Protein AF-A0A7W0LBI3-F1 (afdb_monomer_lite)

Radius of gyration: 17.21 Å; chains: 1; bounding box: 49×36×33 Å

Structure (mmCIF, N/CA/C/O backbone):
data_AF-A0A7W0LBI3-F1
#
_entry.id   AF-A0A7W0LBI3-F1
#
loop_
_atom_site.group_PDB
_atom_site.id
_atom_site.type_symbol
_atom_site.label_atom_id
_atom_site.label_alt_id
_atom_site.label_comp_id
_atom_site.label_asym_id
_atom_site.label_entity_id
_atom_site.label_seq_id
_atom_site.pdbx_PDB_ins_code
_atom_site.Cartn_x
_atom_site.Cartn_y
_atom_site.Cartn_z
_atom_site.occupancy
_atom_site.B_iso_or_equiv
_atom_site.auth_seq_id
_atom_site.auth_comp_id
_atom_site.auth_asym_id
_atom_site.auth_atom_id
_atom_site.pdbx_PDB_model_num
ATOM 1 N N . LEU A 1 1 ? -34.874 18.810 12.994 1.00 46.41 1 LEU A N 1
ATOM 2 C CA . LEU A 1 1 ? -33.704 17.944 12.741 1.00 46.41 1 LEU A CA 1
ATOM 3 C C . LEU A 1 1 ? -33.223 18.258 11.324 1.00 46.41 1 LEU A C 1
ATOM 5 O O . LEU A 1 1 ? -33.922 17.935 10.382 1.00 46.41 1 LEU A O 1
ATOM 9 N N . THR A 1 2 ? -32.361 19.263 11.186 1.00 52.50 2 THR A N 1
ATOM 10 C CA . THR A 1 2 ? -30.922 19.105 10.885 1.00 52.50 2 THR A CA 1
ATOM 11 C C . THR A 1 2 ? -30.676 18.809 9.405 1.00 52.50 2 THR A C 1
ATOM 13 O O . THR A 1 2 ? -30.511 17.659 9.020 1.00 52.50 2 THR A O 1
ATOM 16 N N . THR A 1 3 ? -30.595 19.862 8.590 1.00 56.28 3 THR A N 1
ATOM 17 C CA . THR A 1 3 ? -30.092 19.777 7.210 1.00 56.28 3 THR A CA 1
ATOM 18 C C . THR A 1 3 ? -28.777 20.542 7.130 1.00 56.28 3 THR A C 1
ATOM 20 O O . THR A 1 3 ? -28.703 21.630 6.572 1.00 56.28 3 THR A O 1
ATOM 23 N N . ILE A 1 4 ? -27.740 19.999 7.767 1.00 63.31 4 ILE A N 1
ATOM 24 C CA . ILE A 1 4 ? -26.370 20.502 7.633 1.00 63.31 4 ILE A CA 1
ATOM 25 C C . ILE A 1 4 ? -25.522 19.344 7.120 1.00 63.31 4 ILE A C 1
ATOM 27 O O . ILE A 1 4 ? -24.882 18.636 7.885 1.00 63.31 4 ILE A O 1
ATOM 31 N N . TYR A 1 5 ? -25.567 19.125 5.813 1.00 49.75 5 TYR A N 1
ATOM 32 C CA . TYR A 1 5 ? -24.488 18.438 5.111 1.00 49.75 5 TYR A CA 1
ATOM 33 C C . TYR A 1 5 ? -24.122 19.292 3.902 1.00 49.75 5 TYR A C 1
ATOM 35 O O . TYR A 1 5 ? -24.474 19.013 2.757 1.00 49.75 5 TYR A O 1
ATOM 43 N N . ALA A 1 6 ? -23.441 20.398 4.210 1.00 57.31 6 ALA A N 1
ATOM 44 C CA . ALA A 1 6 ? -22.573 21.058 3.257 1.00 57.31 6 ALA A CA 1
ATOM 45 C C . ALA A 1 6 ? -21.499 20.033 2.882 1.00 57.31 6 ALA A C 1
ATOM 47 O O . ALA A 1 6 ? -20.606 19.735 3.675 1.00 57.31 6 ALA A O 1
ATOM 48 N N . HIS A 1 7 ? -21.640 19.422 1.712 1.00 63.12 7 HIS A N 1
ATOM 49 C CA . HIS A 1 7 ? -20.564 18.675 1.087 1.00 63.12 7 HIS A CA 1
ATOM 50 C C . HIS A 1 7 ? -19.509 19.722 0.745 1.00 63.12 7 HIS A C 1
ATOM 52 O O . HIS A 1 7 ? -19.647 20.475 -0.214 1.00 63.12 7 HIS A O 1
ATOM 58 N N . LEU A 1 8 ? -18.530 19.853 1.640 1.00 56.00 8 LEU A N 1
ATOM 59 C CA . LEU A 1 8 ? -17.335 20.649 1.431 1.00 56.00 8 LEU A CA 1
ATOM 60 C C . LEU A 1 8 ? -16.681 20.108 0.153 1.00 56.00 8 LEU A C 1
ATOM 62 O O . LEU A 1 8 ? -16.052 19.050 0.176 1.00 56.00 8 LEU A O 1
ATOM 66 N N . ASP A 1 9 ? -16.902 20.793 -0.965 1.00 54.72 9 ASP A N 1
ATOM 67 C CA . ASP A 1 9 ? -16.246 20.511 -2.234 1.00 54.72 9 ASP A CA 1
ATOM 68 C C . ASP A 1 9 ? -14.751 20.779 -2.038 1.00 54.72 9 ASP A C 1
ATOM 70 O O . ASP A 1 9 ? -14.278 21.916 -2.040 1.00 54.72 9 ASP A O 1
ATOM 74 N N . SER A 1 10 ? -14.012 19.715 -1.734 1.00 61.66 10 SER A N 1
ATOM 75 C CA . SER A 1 10 ? -12.557 19.751 -1.699 1.00 61.66 10 SER A CA 1
ATOM 76 C C . SER A 1 10 ? -12.063 19.518 -3.119 1.00 61.66 10 SER A C 1
ATOM 78 O O . SER A 1 10 ? -11.625 18.421 -3.462 1.00 61.66 10 SER A O 1
ATOM 80 N N . SER A 1 11 ? -12.157 20.544 -3.963 1.00 68.06 11 SER A N 1
ATOM 81 C CA . SER A 1 11 ? -11.504 20.522 -5.270 1.00 68.06 11 SER A CA 1
ATOM 82 C C . SER A 1 11 ? -9.987 20.431 -5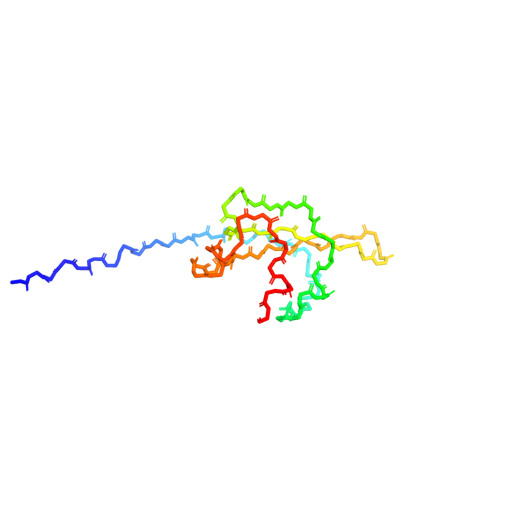.064 1.00 68.06 11 SER A C 1
ATOM 84 O O . SER A 1 11 ? -9.313 21.370 -4.643 1.00 68.06 11 SER A O 1
ATOM 86 N N . THR A 1 12 ? -9.436 19.242 -5.305 1.00 61.84 12 THR A N 1
ATOM 87 C CA . THR A 1 12 ? -7.989 19.022 -5.331 1.00 61.84 12 THR A CA 1
ATOM 88 C C . THR A 1 12 ? -7.522 19.236 -6.760 1.00 61.84 12 THR A C 1
ATOM 90 O O . THR A 1 12 ? -7.692 18.371 -7.618 1.00 61.84 12 THR A O 1
ATOM 93 N N . THR A 1 13 ? -6.919 20.389 -7.031 1.00 57.81 13 THR A N 1
ATOM 94 C CA . THR A 1 13 ? -6.191 20.608 -8.282 1.00 57.81 13 THR A CA 1
ATOM 95 C C . THR A 1 13 ? -4.878 19.832 -8.213 1.00 57.81 13 THR A C 1
ATOM 97 O O . THR A 1 13 ? -3.864 20.346 -7.743 1.00 57.81 13 THR A O 1
ATOM 100 N N . LEU A 1 14 ? -4.884 18.575 -8.661 1.00 59.88 14 LEU A N 1
ATOM 101 C CA . LEU A 1 14 ? -3.645 17.862 -8.953 1.00 59.88 14 LEU A CA 1
ATOM 102 C C . LEU A 1 14 ? -3.040 18.514 -10.198 1.00 59.88 14 LEU A C 1
ATOM 104 O O . LEU A 1 14 ? -3.535 18.334 -11.310 1.00 59.88 14 LEU A O 1
ATOM 108 N N . ALA A 1 15 ? -1.994 19.319 -10.009 1.00 53.22 15 ALA A N 1
ATOM 109 C CA . ALA A 1 15 ? -1.163 19.760 -11.118 1.00 53.22 15 ALA A CA 1
ATOM 110 C C . ALA A 1 15 ? -0.695 18.506 -11.868 1.00 53.22 15 ALA A C 1
ATOM 112 O O . ALA A 1 15 ? -0.075 17.626 -11.268 1.00 53.22 15 ALA A O 1
ATOM 113 N N . ALA A 1 16 ? -1.038 18.409 -13.154 1.00 53.38 16 ALA A N 1
ATOM 114 C CA . ALA A 1 16 ? -0.627 17.310 -14.010 1.00 53.38 16 ALA A CA 1
ATOM 115 C C . ALA A 1 16 ? 0.898 17.349 -14.158 1.00 53.38 16 ALA A C 1
ATOM 117 O O . ALA A 1 16 ? 1.443 17.990 -15.054 1.00 53.38 16 ALA A O 1
ATOM 118 N N . MET A 1 17 ? 1.598 16.681 -13.246 1.00 53.38 17 MET A N 1
ATOM 119 C CA . MET A 1 17 ? 2.947 16.234 -13.521 1.00 53.38 17 MET A CA 1
ATOM 120 C C . MET A 1 17 ? 2.792 15.103 -14.520 1.00 53.38 17 MET A C 1
ATOM 122 O O . MET A 1 17 ? 2.243 14.051 -14.195 1.00 53.38 17 MET A O 1
ATOM 126 N N . THR A 1 18 ? 3.212 15.353 -15.755 1.00 47.28 18 THR A N 1
ATOM 127 C CA . THR A 1 18 ? 3.354 14.338 -16.791 1.00 47.28 18 THR A CA 1
ATOM 128 C C . THR A 1 18 ? 4.423 13.357 -16.317 1.00 47.28 18 THR A C 1
ATOM 130 O O . THR A 1 18 ? 5.595 13.452 -16.673 1.00 47.28 18 THR A O 1
ATOM 133 N N . ALA A 1 19 ? 4.028 12.432 -15.442 1.00 54.66 19 ALA A N 1
ATOM 134 C CA . ALA A 1 19 ? 4.775 11.213 -15.236 1.00 54.66 19 ALA A CA 1
ATOM 135 C C . ALA A 1 19 ? 4.851 10.534 -16.611 1.00 54.66 19 ALA A C 1
ATOM 137 O O . ALA A 1 19 ? 3.836 10.503 -17.321 1.00 54.66 19 ALA A O 1
ATOM 138 N N . PRO A 1 20 ? 6.030 10.050 -17.039 1.00 47.97 20 PRO A N 1
ATOM 139 C CA . PRO A 1 20 ? 6.103 9.251 -18.249 1.00 47.97 20 PRO A CA 1
ATOM 140 C C . PRO A 1 20 ? 5.064 8.144 -18.108 1.00 47.97 20 PRO A C 1
ATOM 142 O O . PRO A 1 20 ? 4.968 7.523 -17.049 1.00 47.97 20 PRO A O 1
ATOM 145 N N . ALA A 1 21 ? 4.247 7.970 -19.145 1.00 47.03 21 ALA A N 1
ATOM 146 C CA . ALA A 1 21 ? 3.253 6.917 -19.222 1.00 47.03 21 ALA A CA 1
ATOM 147 C C . ALA A 1 21 ? 3.982 5.567 -19.247 1.00 47.03 21 ALA A C 1
ATOM 149 O O . ALA A 1 21 ? 4.130 4.943 -20.293 1.00 47.03 21 ALA A O 1
ATOM 150 N N . ALA A 1 22 ? 4.476 5.123 -18.090 1.00 52.38 22 ALA A N 1
ATOM 151 C CA . ALA A 1 22 ? 4.579 3.713 -17.806 1.00 52.38 22 ALA A CA 1
ATOM 152 C C . ALA A 1 22 ? 3.152 3.223 -17.995 1.00 52.38 22 ALA A C 1
ATOM 154 O O . ALA A 1 22 ? 2.260 3.643 -17.257 1.00 52.38 22 ALA A O 1
ATOM 155 N N . SER A 1 23 ? 2.933 2.496 -19.092 1.00 48.31 23 SER A N 1
ATOM 156 C CA . SER A 1 23 ? 1.673 1.870 -19.469 1.00 48.31 23 SER A CA 1
ATOM 157 C C . SER A 1 23 ? 0.957 1.491 -18.187 1.00 48.31 23 SER A C 1
ATOM 159 O O . SER A 1 23 ? 1.499 0.668 -17.445 1.00 48.31 23 SER A O 1
ATOM 161 N N . ALA A 1 24 ? -0.151 2.175 -17.879 1.00 51.97 24 ALA A N 1
ATOM 162 C CA . ALA A 1 24 ? -0.934 1.929 -16.680 1.00 51.97 24 ALA A CA 1
ATOM 163 C C . ALA A 1 24 ? -1.455 0.499 -16.800 1.00 51.97 24 ALA A C 1
ATOM 165 O O . ALA A 1 24 ? -2.512 0.238 -17.361 1.00 51.97 24 ALA A O 1
ATOM 166 N N . SER A 1 25 ? -0.607 -0.443 -16.409 1.00 57.66 25 SER A N 1
ATOM 167 C CA . SER A 1 25 ? -0.941 -1.840 -16.301 1.00 57.66 25 SER A CA 1
ATOM 168 C C . SER A 1 25 ? -1.930 -1.836 -15.165 1.00 57.66 25 SER A C 1
ATOM 170 O O . SER A 1 25 ? -1.558 -1.447 -14.057 1.00 57.66 25 SER A O 1
ATOM 172 N N . ASP A 1 26 ? -3.185 -2.123 -15.491 1.00 62.25 26 ASP A N 1
ATOM 173 C CA . ASP A 1 26 ? -4.278 -2.203 -14.536 1.00 62.25 26 ASP A CA 1
ATOM 174 C C . ASP A 1 26 ? -3.760 -2.922 -13.284 1.00 62.25 26 ASP A C 1
ATOM 176 O O . ASP A 1 26 ? -3.304 -4.071 -13.355 1.00 62.25 26 ASP A O 1
ATOM 180 N N . VAL A 1 27 ? -3.672 -2.191 -12.170 1.00 70.00 27 VAL A N 1
ATOM 181 C CA . VAL A 1 27 ? -3.156 -2.740 -10.917 1.00 70.00 27 VAL A CA 1
ATOM 182 C C . VAL A 1 27 ? -4.254 -3.654 -10.401 1.00 70.00 27 VAL A C 1
ATOM 184 O O . VAL A 1 27 ? -5.209 -3.199 -9.785 1.00 70.00 27 VAL A O 1
ATOM 187 N N . SER A 1 28 ? -4.145 -4.937 -10.737 1.00 80.50 28 SER A N 1
ATOM 188 C CA . SER A 1 28 ? -5.123 -5.960 -10.374 1.00 80.50 28 SER A CA 1
ATOM 189 C C . SER A 1 28 ? -5.326 -6.021 -8.862 1.00 80.50 28 SER A C 1
ATOM 191 O O . SER A 1 28 ? -4.374 -5.842 -8.105 1.00 80.50 28 SER A O 1
ATOM 193 N N . ASP A 1 29 ? -6.514 -6.444 -8.428 1.00 80.06 29 ASP A N 1
ATOM 194 C CA . ASP A 1 29 ? -6.805 -6.794 -7.027 1.00 80.06 29 ASP A CA 1
ATOM 195 C C . ASP A 1 29 ? -6.061 -8.052 -6.533 1.00 80.06 29 ASP A C 1
ATOM 197 O O . ASP A 1 29 ? -6.290 -8.503 -5.416 1.00 80.06 29 ASP A O 1
ATOM 201 N N . ASP A 1 30 ? -5.175 -8.641 -7.347 1.00 82.81 30 ASP A N 1
ATOM 202 C CA . ASP A 1 30 ? -4.327 -9.756 -6.935 1.00 82.81 30 ASP A CA 1
ATOM 203 C C . ASP A 1 30 ? -3.085 -9.212 -6.215 1.00 82.81 30 ASP A C 1
ATOM 205 O O . ASP A 1 30 ? -2.185 -8.671 -6.875 1.00 82.81 30 ASP A O 1
ATOM 209 N N . PRO A 1 31 ? -2.954 -9.393 -4.890 1.00 82.88 31 PRO A N 1
ATOM 210 C CA . PRO A 1 31 ? -1.850 -8.800 -4.150 1.00 82.88 31 PRO A CA 1
ATOM 211 C C . PRO A 1 31 ? -0.488 -9.412 -4.507 1.00 82.88 31 PRO A C 1
ATOM 213 O O . PRO A 1 31 ? 0.556 -8.823 -4.216 1.00 82.88 31 PRO A O 1
ATOM 216 N N . ASN A 1 32 ? -0.474 -10.590 -5.153 1.00 83.75 32 ASN A N 1
ATOM 217 C CA . ASN A 1 32 ? 0.742 -11.204 -5.694 1.00 83.75 32 ASN A CA 1
ATOM 218 C C . ASN A 1 32 ? 1.387 -10.374 -6.804 1.00 83.75 32 ASN A C 1
ATOM 220 O O . ASN A 1 32 ? 2.606 -10.442 -6.981 1.00 83.75 32 ASN A O 1
ATOM 224 N N . SER A 1 33 ? 0.610 -9.531 -7.477 1.00 86.44 33 SER A N 1
ATOM 225 C CA . SER A 1 33 ? 1.088 -8.682 -8.563 1.00 86.44 33 SER A CA 1
ATOM 226 C C . SER A 1 33 ? 1.807 -7.403 -8.102 1.00 86.44 33 SER A C 1
ATOM 228 O O . SER A 1 33 ? 2.547 -6.805 -8.889 1.00 86.44 33 SER A O 1
ATOM 230 N N . TRP A 1 34 ? 1.638 -6.987 -6.841 1.00 89.56 34 TRP A N 1
ATOM 231 C CA . TRP A 1 34 ? 2.075 -5.669 -6.353 1.00 89.56 34 TRP A CA 1
ATOM 232 C C . TRP A 1 34 ? 3.563 -5.576 -5.997 1.00 89.56 34 TRP A C 1
ATOM 234 O O . TRP A 1 34 ? 4.102 -4.476 -5.915 1.00 89.56 34 TRP A O 1
ATOM 244 N N . GLY A 1 35 ? 4.243 -6.712 -5.830 1.00 90.88 35 GLY A N 1
ATOM 245 C CA . GLY A 1 35 ? 5.665 -6.765 -5.484 1.00 90.88 35 GLY A CA 1
ATOM 246 C C . GLY A 1 35 ? 5.924 -7.086 -4.013 1.00 90.88 35 GLY A C 1
ATOM 247 O O . GLY A 1 35 ? 5.191 -7.859 -3.396 1.00 90.88 35 GLY A O 1
ATOM 248 N N . GLN A 1 36 ? 7.020 -6.548 -3.477 1.00 91.12 36 GLN A N 1
ATOM 249 C CA . GLN A 1 36 ? 7.481 -6.787 -2.107 1.00 91.12 36 GLN A CA 1
ATOM 250 C C . GLN A 1 36 ? 6.983 -5.685 -1.172 1.00 91.12 36 GLN A C 1
ATOM 252 O O . GLN A 1 36 ? 7.076 -4.507 -1.511 1.00 91.12 36 GLN A O 1
ATOM 257 N N . LEU A 1 37 ? 6.485 -6.051 0.011 1.00 91.06 37 LEU A N 1
ATOM 258 C CA . LEU A 1 37 ? 6.076 -5.081 1.028 1.00 91.06 37 LEU A CA 1
ATOM 259 C C . LEU A 1 37 ? 7.309 -4.335 1.557 1.00 91.06 37 LEU A C 1
ATOM 261 O O . LEU A 1 37 ? 8.228 -4.946 2.097 1.00 91.06 37 LEU A O 1
ATOM 265 N N . THR A 1 38 ? 7.320 -3.011 1.419 1.00 92.44 38 THR A N 1
ATOM 266 C CA . THR A 1 38 ? 8.433 -2.152 1.868 1.00 92.44 38 THR A CA 1
ATOM 267 C C . THR A 1 38 ? 8.075 -1.312 3.083 1.00 92.44 38 THR A C 1
ATOM 269 O O . THR A 1 38 ? 8.942 -0.982 3.890 1.00 92.44 38 THR A O 1
ATOM 272 N N . SER A 1 39 ? 6.799 -0.960 3.237 1.00 89.69 39 SER A N 1
ATOM 273 C CA . SER A 1 39 ? 6.323 -0.181 4.372 1.00 89.69 39 SER A CA 1
ATOM 274 C C . SER A 1 39 ? 4.879 -0.524 4.699 1.00 89.69 39 SER A C 1
ATOM 276 O O . SER A 1 39 ? 4.067 -0.759 3.806 1.00 89.69 39 SER A O 1
ATOM 278 N N . GLN A 1 40 ? 4.551 -0.508 5.985 1.00 88.06 40 GLN A N 1
ATOM 279 C CA . GLN A 1 40 ? 3.190 -0.642 6.480 1.00 88.06 40 GLN A CA 1
ATOM 280 C C . GLN A 1 40 ? 2.982 0.345 7.627 1.00 88.06 40 GLN A C 1
ATOM 282 O O . GLN A 1 40 ? 3.882 0.575 8.440 1.00 88.06 40 GLN A O 1
ATOM 287 N N . SER A 1 41 ? 1.796 0.949 7.6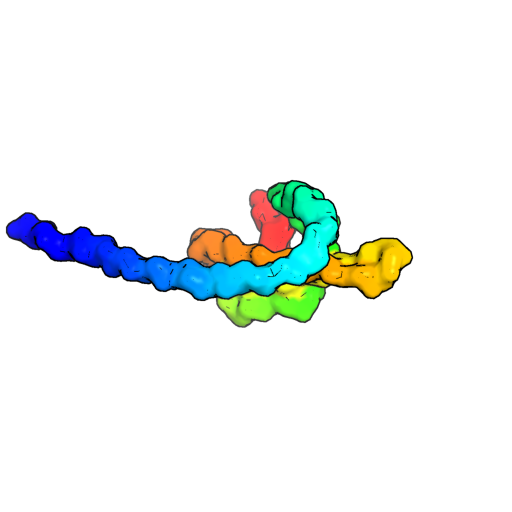95 1.00 87.31 41 SER A N 1
ATOM 288 C CA . SER A 1 41 ? 1.442 1.801 8.823 1.00 87.31 41 SER A CA 1
ATOM 289 C C . SER A 1 41 ? 1.254 0.968 10.094 1.00 87.31 41 SER A C 1
ATOM 291 O O . SER A 1 41 ? 0.725 -0.137 10.061 1.00 87.31 41 SER A O 1
ATOM 293 N N . ALA A 1 42 ? 1.601 1.529 11.255 1.00 82.00 42 ALA A N 1
ATOM 294 C CA . ALA A 1 42 ? 1.481 0.835 12.547 1.00 82.00 42 ALA A CA 1
ATOM 295 C C . ALA A 1 42 ? 0.044 0.406 12.917 1.00 82.00 42 ALA A C 1
ATOM 297 O O . ALA A 1 42 ? -0.166 -0.327 13.880 1.00 82.00 42 ALA A O 1
ATOM 298 N N . ASN A 1 43 ? -0.954 0.921 12.200 1.00 80.44 43 ASN A N 1
ATOM 299 C CA . ASN A 1 43 ? -2.364 0.592 12.370 1.00 80.44 43 ASN A CA 1
ATOM 300 C C . ASN A 1 43 ? -2.919 -0.287 11.236 1.00 80.44 43 ASN A C 1
ATOM 302 O O . ASN A 1 43 ? -4.136 -0.402 11.146 1.00 80.44 43 ASN A O 1
ATOM 306 N N . GLY A 1 44 ? -2.071 -0.812 10.345 1.00 83.88 44 GLY A N 1
ATOM 307 C CA . GLY A 1 44 ? -2.470 -1.664 9.218 1.00 83.88 44 GLY A CA 1
ATOM 308 C C . GLY A 1 44 ? -3.279 -0.963 8.121 1.00 83.88 44 GLY A C 1
ATOM 309 O O . GLY A 1 44 ? -3.635 -1.585 7.135 1.00 83.88 44 GLY A O 1
ATOM 310 N N . ARG A 1 45 ? -3.580 0.338 8.238 1.00 87.69 45 ARG A N 1
ATOM 311 C CA . ARG A 1 45 ? -4.460 1.053 7.293 1.00 87.69 45 ARG A CA 1
ATOM 312 C C . ARG A 1 45 ? -3.844 1.331 5.932 1.00 87.69 45 ARG A C 1
ATOM 314 O O . ARG A 1 45 ? -4.579 1.604 4.987 1.00 87.69 45 ARG A O 1
ATOM 321 N N . SER A 1 46 ? -2.523 1.308 5.823 1.00 89.88 46 SER A N 1
ATOM 322 C CA . SER A 1 46 ? -1.857 1.456 4.539 1.00 89.88 46 SER A CA 1
ATOM 323 C C . SER A 1 46 ? -0.641 0.556 4.417 1.00 89.88 46 SER A C 1
ATOM 325 O O . SER A 1 46 ? 0.023 0.210 5.396 1.00 89.88 46 SER A O 1
ATOM 327 N N . SER A 1 47 ? -0.362 0.148 3.187 1.00 90.94 47 SER A N 1
ATOM 328 C CA . SER A 1 47 ? 0.781 -0.685 2.829 1.00 90.94 47 SER A CA 1
ATOM 329 C C . SER A 1 47 ? 1.374 -0.186 1.517 1.00 90.94 47 SER A C 1
ATOM 331 O O . SER A 1 47 ? 0.641 0.233 0.623 1.00 90.94 47 SER A O 1
ATOM 333 N N . VAL A 1 48 ? 2.700 -0.196 1.417 1.00 92.12 48 VAL A N 1
ATOM 334 C CA . VAL A 1 48 ? 3.435 0.214 0.219 1.00 92.12 48 VAL A CA 1
ATOM 335 C C . VAL A 1 48 ? 4.258 -0.962 -0.271 1.00 92.12 48 VAL A C 1
ATOM 337 O O . VAL A 1 48 ? 5.085 -1.505 0.467 1.00 92.12 48 VAL A O 1
ATOM 340 N N . TYR A 1 49 ? 4.046 -1.323 -1.529 1.00 92.25 49 TYR A N 1
ATOM 341 C CA . TYR A 1 49 ? 4.773 -2.383 -2.207 1.00 92.25 49 TYR A CA 1
ATOM 342 C C . TYR A 1 49 ? 5.696 -1.794 -3.263 1.00 92.25 49 TYR A C 1
ATOM 344 O O . TYR A 1 49 ? 5.362 -0.796 -3.899 1.00 92.25 49 TYR A O 1
ATOM 352 N N . GLU A 1 50 ? 6.853 -2.417 -3.442 1.00 93.50 50 GLU A N 1
ATOM 353 C CA . GLU A 1 50 ? 7.810 -2.068 -4.482 1.00 93.50 50 GLU A CA 1
ATOM 354 C C . GLU A 1 50 ? 8.042 -3.268 -5.396 1.00 93.50 50 GLU A C 1
ATOM 356 O O . GLU A 1 50 ? 8.264 -4.400 -4.946 1.00 93.50 50 GLU A O 1
ATOM 361 N N . ARG A 1 51 ? 8.013 -3.008 -6.702 1.00 91.25 51 ARG A N 1
ATOM 362 C CA . ARG A 1 51 ? 8.363 -3.975 -7.736 1.00 91.25 51 ARG A CA 1
ATOM 363 C C . ARG A 1 51 ? 9.401 -3.371 -8.666 1.00 91.25 51 ARG A C 1
ATOM 365 O O . ARG A 1 51 ? 9.198 -2.288 -9.208 1.00 91.25 51 ARG A O 1
ATOM 372 N N . PHE A 1 52 ? 10.498 -4.094 -8.861 1.00 92.25 52 PHE A N 1
ATOM 373 C CA . PHE A 1 52 ? 11.514 -3.744 -9.845 1.00 92.25 52 PHE A CA 1
ATOM 374 C C . PHE A 1 52 ? 11.122 -4.297 -11.208 1.00 92.25 52 PHE A C 1
ATOM 376 O O . PHE A 1 52 ? 10.833 -5.488 -11.347 1.00 92.25 52 PHE A O 1
ATOM 383 N N . GLU A 1 53 ? 11.133 -3.429 -12.206 1.00 88.50 53 GLU A N 1
ATOM 384 C CA . GLU A 1 53 ? 10.885 -3.792 -13.591 1.00 88.50 53 GLU A CA 1
ATOM 385 C C . GLU A 1 53 ? 12.202 -4.163 -14.287 1.00 88.50 53 GLU A C 1
ATOM 387 O O . GLU A 1 53 ? 13.302 -3.807 -13.854 1.00 88.50 53 GLU A O 1
ATOM 392 N N . ARG A 1 54 ? 12.110 -4.905 -15.396 1.00 87.00 54 ARG A N 1
ATOM 393 C CA . ARG A 1 54 ? 13.301 -5.379 -16.129 1.00 87.00 54 ARG A CA 1
ATOM 394 C C . ARG A 1 54 ? 14.137 -4.258 -16.745 1.00 87.00 54 ARG A C 1
ATOM 396 O O . ARG A 1 54 ? 15.312 -4.472 -17.019 1.00 87.00 54 ARG A O 1
ATOM 403 N N . ASP A 1 55 ? 13.539 -3.098 -16.982 1.00 88.75 55 ASP A N 1
ATOM 404 C CA . ASP A 1 55 ? 14.207 -1.908 -17.514 1.00 88.75 55 ASP A CA 1
ATOM 405 C C . ASP A 1 55 ? 14.935 -1.091 -16.429 1.00 88.75 55 ASP A C 1
ATOM 407 O O . ASP A 1 55 ? 15.536 -0.061 -16.730 1.00 88.75 55 ASP A O 1
ATOM 411 N N . GLY A 1 56 ? 14.905 -1.552 -15.172 1.00 89.12 56 GLY A N 1
ATOM 412 C CA . GLY A 1 56 ? 15.496 -0.866 -14.026 1.00 89.12 56 GLY A CA 1
ATOM 413 C C . GLY A 1 56 ? 14.595 0.207 -13.412 1.00 89.12 56 GLY A C 1
ATOM 414 O O . GLY A 1 56 ? 14.994 0.833 -12.429 1.00 89.12 56 GLY A O 1
ATOM 415 N N . SER A 1 57 ? 13.391 0.422 -13.950 1.00 89.06 57 SER A N 1
ATOM 416 C CA .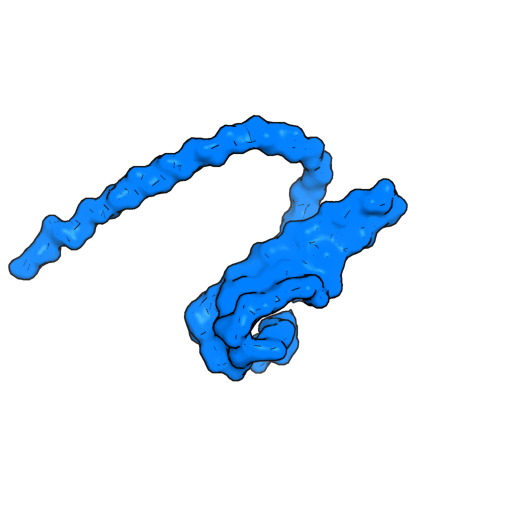 SER A 1 57 ? 12.377 1.249 -13.302 1.00 89.06 57 SER A CA 1
ATOM 417 C C . SER A 1 57 ? 11.749 0.521 -12.107 1.00 89.06 57 SER A C 1
ATOM 419 O O . SER A 1 57 ? 11.964 -0.677 -11.883 1.00 89.06 57 SER A O 1
ATOM 421 N N . LYS A 1 58 ? 10.996 1.265 -11.294 1.00 90.12 58 LYS A N 1
ATOM 422 C CA . LYS A 1 58 ? 10.287 0.710 -10.144 1.00 90.12 58 LYS A CA 1
ATOM 423 C C . LYS A 1 58 ? 8.841 1.171 -10.093 1.00 90.12 58 LYS A C 1
ATOM 425 O O . LYS A 1 58 ? 8.555 2.356 -10.259 1.00 90.12 58 LYS A O 1
ATOM 430 N N . THR A 1 59 ? 7.962 0.227 -9.795 1.00 90.06 59 THR A N 1
ATOM 431 C CA . THR A 1 59 ? 6.541 0.459 -9.552 1.00 90.06 59 THR A CA 1
ATOM 432 C C . THR A 1 59 ? 6.310 0.469 -8.045 1.00 90.06 59 THR A C 1
ATOM 434 O O . THR A 1 59 ? 6.677 -0.486 -7.358 1.00 90.06 59 THR A O 1
ATOM 437 N N . LEU A 1 60 ? 5.724 1.553 -7.533 1.00 92.19 60 LEU A N 1
ATOM 438 C CA . LEU A 1 60 ? 5.306 1.669 -6.136 1.00 92.19 60 LEU A CA 1
ATOM 439 C C . LEU A 1 60 ? 3.784 1.577 -6.055 1.00 92.19 60 LEU A C 1
ATOM 441 O O . LEU A 1 60 ? 3.084 2.440 -6.584 1.00 92.19 60 LEU A O 1
ATOM 445 N N . THR A 1 61 ? 3.278 0.557 -5.367 1.00 91.88 61 THR A N 1
ATOM 446 C CA . THR A 1 61 ? 1.840 0.344 -5.179 1.00 91.88 61 THR A CA 1
ATOM 447 C C . THR A 1 61 ? 1.446 0.719 -3.761 1.00 91.88 61 THR A C 1
ATOM 449 O O . THR A 1 61 ? 1.906 0.112 -2.795 1.00 91.88 61 THR A O 1
ATOM 452 N N . HIS A 1 62 ? 0.581 1.723 -3.637 1.00 92.19 62 HIS A N 1
ATOM 453 C CA . HIS A 1 62 ? 0.041 2.186 -2.363 1.00 92.19 62 HIS A CA 1
ATOM 454 C C . HIS A 1 62 ? -1.354 1.599 -2.167 1.00 92.19 62 HIS A C 1
ATOM 456 O O . HIS A 1 62 ? -2.271 1.917 -2.919 1.00 92.19 62 HIS A O 1
ATOM 462 N N . VAL A 1 63 ? -1.513 0.765 -1.144 1.00 90.12 63 VAL A N 1
ATOM 463 C CA . VAL A 1 63 ? -2.783 0.119 -0.809 1.00 90.12 63 VAL A CA 1
ATOM 464 C C . VAL A 1 63 ? -3.324 0.729 0.472 1.00 90.12 63 VAL A C 1
ATOM 466 O O . VAL A 1 63 ? -2.602 0.833 1.467 1.00 90.12 63 VAL A O 1
ATOM 469 N N . PHE A 1 64 ? -4.591 1.133 0.443 1.00 89.50 64 PHE A N 1
ATOM 470 C CA . PHE A 1 64 ? -5.321 1.628 1.603 1.00 89.50 64 PHE A CA 1
ATOM 471 C C . PHE A 1 64 ? -6.407 0.625 1.962 1.00 89.50 64 PHE A C 1
ATOM 473 O O . PHE A 1 64 ? -7.272 0.318 1.145 1.00 89.50 64 PHE A O 1
ATOM 480 N N . TRP A 1 65 ? -6.346 0.119 3.185 1.00 86.44 65 TRP A N 1
ATOM 481 C CA . TRP A 1 65 ? -7.260 -0.904 3.664 1.00 86.44 65 TRP A CA 1
ATOM 482 C C . TRP A 1 65 ? -8.496 -0.267 4.289 1.00 86.44 65 TRP A C 1
ATOM 484 O O . TRP A 1 65 ? -8.431 0.808 4.900 1.00 86.44 65 TRP A O 1
ATOM 494 N N . THR A 1 66 ? -9.635 -0.944 4.157 1.00 87.81 66 THR A N 1
ATOM 495 C CA . THR A 1 66 ? -10.850 -0.563 4.876 1.00 87.81 66 THR A CA 1
ATOM 496 C C . THR A 1 66 ? -10.624 -0.674 6.385 1.00 87.81 66 THR A C 1
ATOM 498 O O . THR A 1 66 ? -9.731 -1.382 6.858 1.00 87.81 66 THR A O 1
ATOM 501 N N . ILE A 1 67 ? -11.434 0.049 7.164 1.00 86.25 67 ILE A N 1
ATOM 502 C CA . ILE A 1 67 ? -11.321 0.054 8.632 1.00 86.25 67 ILE A CA 1
ATOM 503 C C . ILE A 1 67 ? -11.445 -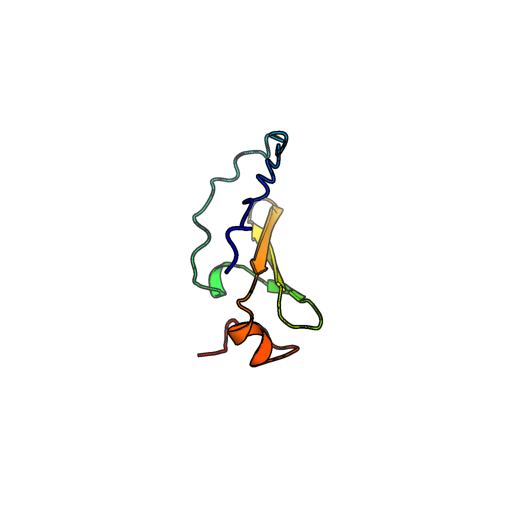1.375 9.180 1.00 86.25 67 ILE A C 1
ATOM 505 O O . ILE A 1 67 ? -10.620 -1.790 9.985 1.00 86.25 67 ILE A O 1
ATOM 509 N N . GLU A 1 68 ? -12.420 -2.134 8.682 1.00 85.69 68 GLU A N 1
ATOM 510 C CA . GLU A 1 68 ? -12.660 -3.533 9.053 1.00 85.69 68 GLU A CA 1
ATOM 511 C C . GLU A 1 68 ? -11.474 -4.464 8.732 1.00 85.69 68 GLU A C 1
ATOM 513 O O . GLU A 1 68 ? -11.148 -5.332 9.539 1.00 85.69 68 GLU A O 1
ATOM 518 N N . ALA A 1 69 ? -10.792 -4.271 7.596 1.00 80.06 69 ALA A N 1
ATOM 519 C CA . ALA A 1 69 ? -9.630 -5.072 7.214 1.00 80.06 69 ALA A CA 1
ATOM 520 C C . ALA A 1 69 ? -8.416 -4.744 8.093 1.00 80.06 69 ALA A C 1
ATOM 522 O O . ALA A 1 69 ? -7.764 -5.644 8.615 1.00 80.06 69 ALA A O 1
ATOM 523 N N . ALA A 1 70 ? -8.163 -3.457 8.345 1.00 80.19 70 ALA A N 1
ATOM 524 C CA . ALA A 1 70 ? -7.061 -3.010 9.195 1.00 80.19 70 ALA A CA 1
ATOM 525 C C . ALA A 1 70 ? -7.209 -3.453 10.668 1.00 80.19 70 ALA A C 1
ATOM 527 O O . ALA A 1 70 ? -6.216 -3.627 11.376 1.00 80.19 70 ALA A O 1
ATOM 528 N N . GLU A 1 71 ? -8.440 -3.642 11.156 1.00 80.94 71 GLU A N 1
ATOM 529 C CA . GLU A 1 71 ? -8.701 -4.093 12.529 1.00 80.94 71 GLU A CA 1
ATOM 530 C C . GLU A 1 71 ? -8.382 -5.574 12.763 1.00 80.94 71 GLU A C 1
ATOM 532 O O . GLU A 1 71 ? -8.014 -5.940 13.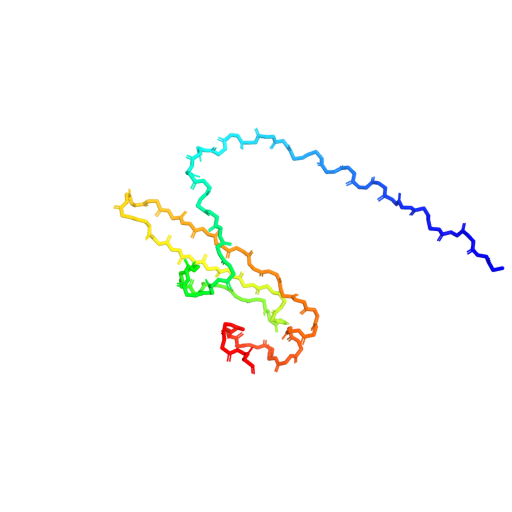883 1.00 80.94 71 GLU A O 1
ATOM 537 N N . LYS A 1 72 ? -8.464 -6.419 11.727 1.00 74.00 72 LYS A N 1
ATOM 538 C CA . LYS A 1 72 ? -8.210 -7.863 11.848 1.00 74.00 72 LYS A CA 1
ATOM 539 C C . LYS A 1 72 ? -6.754 -8.201 12.165 1.00 74.00 72 LYS A C 1
ATOM 541 O O . LYS A 1 72 ? -6.516 -9.191 12.851 1.00 74.00 72 LYS A O 1
ATOM 546 N N . CYS A 1 73 ? -5.791 -7.377 11.747 1.00 64.56 73 CYS A N 1
ATOM 547 C CA . CYS A 1 73 ? 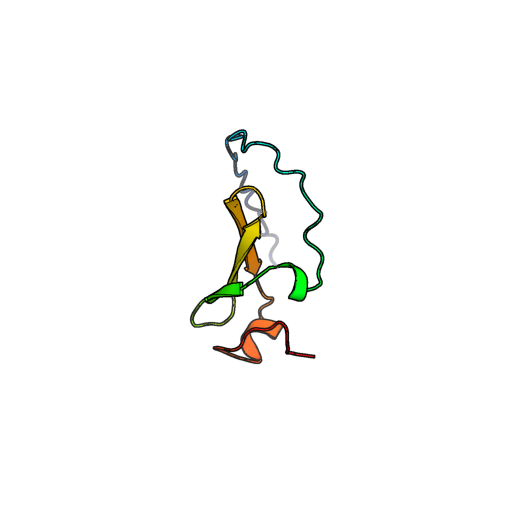-4.370 -7.572 12.042 1.00 64.56 73 CYS A CA 1
ATOM 548 C C . CYS A 1 73 ? -3.604 -6.238 12.047 1.00 64.56 73 CYS A C 1
ATOM 550 O O . CYS A 1 73 ? -3.395 -5.627 11.008 1.00 64.56 73 CYS A O 1
ATOM 552 N N . ARG A 1 74 ? -3.093 -5.809 13.211 1.00 59.53 74 ARG A N 1
ATOM 553 C CA . ARG A 1 74 ? -2.345 -4.539 13.358 1.00 59.53 74 ARG A CA 1
ATOM 554 C C . ARG A 1 74 ? -0.952 -4.506 12.702 1.00 59.53 74 ARG A C 1
ATOM 556 O O . ARG A 1 74 ? -0.321 -3.454 12.729 1.00 59.53 74 ARG A O 1
ATOM 563 N N . GLY A 1 75 ? -0.449 -5.622 12.172 1.00 59.94 75 GLY A N 1
ATOM 564 C CA . GLY A 1 75 ? 0.927 -5.709 11.659 1.00 59.94 75 GLY A CA 1
ATOM 565 C C . GLY A 1 75 ? 1.189 -6.842 10.669 1.00 59.94 75 GLY A C 1
ATOM 566 O O . GLY A 1 75 ? 2.326 -7.298 10.567 1.00 59.94 75 GLY A O 1
ATOM 567 N N . CYS A 1 76 ? 0.152 -7.351 10.002 1.00 65.06 76 CYS A N 1
ATOM 568 C CA . CYS A 1 76 ? 0.295 -8.425 9.020 1.00 65.06 76 CYS A CA 1
ATOM 569 C C . CYS A 1 76 ? 0.120 -7.865 7.609 1.00 65.06 76 CYS A C 1
ATOM 571 O O . CYS A 1 76 ? -0.641 -6.923 7.394 1.00 65.06 76 CYS A O 1
ATOM 573 N N . ASP A 1 77 ? 0.815 -8.454 6.640 1.00 74.62 77 ASP A N 1
ATOM 574 C CA . ASP A 1 77 ? 0.486 -8.271 5.229 1.00 74.62 77 ASP A CA 1
ATOM 575 C C . ASP A 1 77 ? -0.938 -8.812 4.984 1.00 74.62 77 ASP A C 1
ATOM 577 O O . ASP A 1 77 ? -1.177 -10.018 5.081 1.00 74.62 77 ASP A O 1
ATOM 581 N N . HIS A 1 78 ? -1.889 -7.912 4.709 1.00 72.50 78 HIS A N 1
ATOM 582 C CA . HIS A 1 78 ? -3.314 -8.231 4.543 1.00 72.50 78 HIS A CA 1
ATOM 583 C C . HIS A 1 78 ? -3.619 -9.077 3.300 1.00 72.50 78 HIS A C 1
ATOM 585 O O . HIS A 1 78 ? -4.740 -9.548 3.140 1.00 72.50 78 HIS A O 1
ATOM 591 N N . ARG A 1 79 ? -2.631 -9.333 2.437 1.00 72.19 79 ARG A N 1
ATOM 592 C CA . ARG A 1 79 ? -2.758 -10.261 1.308 1.00 72.19 79 ARG A CA 1
ATOM 593 C C . ARG A 1 79 ? -3.223 -11.666 1.692 1.00 72.19 79 ARG A C 1
ATOM 595 O O . ARG A 1 79 ? -3.775 -12.362 0.845 1.00 72.19 79 ARG A O 1
ATOM 602 N N . PHE A 1 80 ? -2.955 -12.098 2.921 1.00 72.62 80 PHE A N 1
ATOM 603 C CA . PHE A 1 80 ? -3.205 -13.470 3.375 1.00 72.62 80 PHE A CA 1
ATOM 604 C C . PHE A 1 80 ? -4.435 -13.606 4.292 1.00 72.62 80 PHE A C 1
ATOM 606 O O . PHE A 1 80 ? -4.658 -14.679 4.850 1.00 72.62 80 PHE A O 1
ATOM 613 N N . ASP A 1 81 ? -5.218 -12.537 4.464 1.00 69.19 81 ASP A N 1
ATOM 614 C CA . ASP A 1 81 ? -6.414 -12.491 5.316 1.00 69.19 81 ASP A CA 1
ATOM 615 C C . ASP A 1 81 ? -7.642 -12.929 4.481 1.00 69.19 81 ASP A C 1
ATOM 617 O O . ASP A 1 81 ? -8.323 -12.103 3.874 1.00 69.19 81 ASP A O 1
ATOM 621 N N . HIS A 1 82 ? -7.845 -14.247 4.344 1.00 59.09 82 HIS A N 1
ATOM 622 C CA . HIS A 1 82 ? -8.956 -14.860 3.591 1.00 59.09 82 HIS A CA 1
ATOM 623 C C . HIS A 1 82 ? -10.203 -15.089 4.455 1.00 59.09 82 HIS A C 1
ATOM 625 O O . HIS A 1 82 ? -10.057 -15.597 5.591 1.00 59.09 82 HIS A O 1
#

Foldseek 3Di:
DDDPDPPPPPPDPPDPPPDPCPPPPPPDPQVVSQAAWDDADQQRQKTWHWDQDPVRDIDIDIDGDDPVLSVVDRDDDSNPVD

pLDDT: mean 74.51, std 15.5, range [46.41, 93.5]

Secondary structure (DSSP, 8-state):
----------------------------S-GGGS-EEEEE-TTSSEEEEEEE-TTS-EEEEEEE--HHHHHH-TTS-GGG--

Sequence (82 aa):
LTTIYAHLDSSTTLAAMTAPAASASDVSDDPNSWGQLTSQSANGRSSVYERFERDGSKTLTHVFWTIEAAEKCRGCDHRFDH